Protein AF-A0A453P516-F1 (afdb_monomer_lite)

Secondary structure (DSSP, 8-state):
-THHHHT-HHHHT-TT-EEHHHHHHHHT--HHHHHHHHHHHHHTTSEEE-SSTTEEEEGGG-

Foldseek 3Di:
DLVVLQVPPVQQPPPQHDFLVSSCVVVVHDSVVSVVVVVVCVVVVQWDHDPDPGHIHGPVSD

Radius of gyration: 10.2 Å; chains: 1; bounding box: 22×21×25 Å

pLDDT: mean 78.96, std 9.4, range [44.59, 90.19]

Organism: Aegilops tauschii subsp. strangulata (NCBI:txid200361)

Sequence (62 aa):
MVMNVFHDPVLVNLEHGVSIAQVASRLNISDALARSTVAHLIDLGNLYPTIDDNHYKSTLNG

Structure (mmCIF, N/CA/C/O backbone):
data_AF-A0A453P516-F1
#
_entry.id   AF-A0A453P516-F1
#
loop_
_atom_site.group_PDB
_atom_site.id
_atom_site.type_symbol
_atom_site.label_atom_id
_atom_site.label_alt_id
_atom_site.label_comp_id
_atom_site.label_asym_id
_atom_site.label_entity_id
_atom_site.label_seq_id
_atom_site.pdbx_PDB_ins_code
_atom_site.Cartn_x
_atom_site.Cartn_y
_atom_site.Cartn_z
_atom_site.occupancy
_atom_site.B_iso_or_equiv
_atom_site.auth_seq_id
_atom_site.auth_comp_id
_atom_site.auth_asym_id
_atom_site.auth_atom_id
_atom_site.pdbx_PDB_model_num
ATOM 1 N N . MET A 1 1 ? -10.346 5.817 -4.984 1.00 63.00 1 MET A N 1
ATOM 2 C CA . MET A 1 1 ? -10.077 4.387 -5.266 1.00 63.00 1 MET A CA 1
ATOM 3 C C . MET A 1 1 ? -8.630 4.088 -4.913 1.00 63.00 1 MET A C 1
ATOM 5 O O . MET A 1 1 ? -7.775 4.881 -5.282 1.00 63.00 1 MET A O 1
ATOM 9 N N . VAL A 1 2 ? -8.351 2.996 -4.194 1.00 68.19 2 VAL A N 1
ATOM 10 C CA . VAL A 1 2 ? -6.997 2.651 -3.706 1.00 68.19 2 VAL A CA 1
ATOM 11 C C . VAL A 1 2 ? -5.953 2.557 -4.821 1.00 68.19 2 VAL A C 1
ATOM 13 O O . VAL A 1 2 ? -4.815 2.956 -4.607 1.00 68.19 2 VAL A O 1
ATOM 16 N N . MET A 1 3 ? -6.341 2.147 -6.031 1.00 69.44 3 MET A N 1
ATOM 17 C CA . MET A 1 3 ? -5.444 2.133 -7.193 1.00 69.44 3 MET A CA 1
ATOM 18 C C . MET A 1 3 ? -4.818 3.497 -7.520 1.00 69.44 3 MET A C 1
ATOM 20 O O . MET A 1 3 ? -3.694 3.521 -8.005 1.00 69.44 3 MET A O 1
ATOM 24 N N . ASN A 1 4 ? -5.458 4.629 -7.191 1.00 73.69 4 ASN A N 1
ATOM 25 C CA . ASN A 1 4 ? -4.83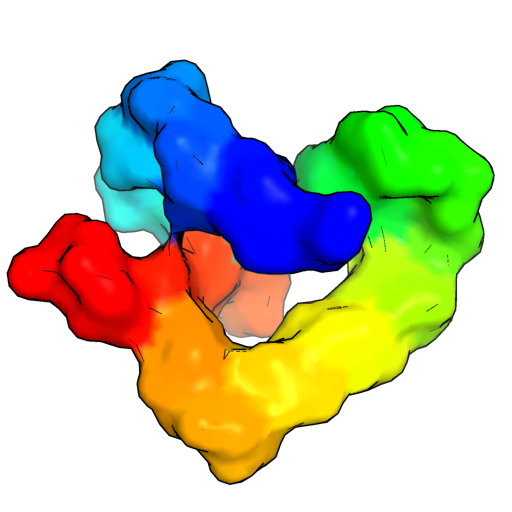7 5.948 -7.395 1.00 73.69 4 ASN A CA 1
ATOM 26 C C . ASN A 1 4 ? -3.565 6.133 -6.564 1.00 73.69 4 ASN A C 1
ATOM 28 O O . ASN A 1 4 ? -2.685 6.876 -6.977 1.00 73.69 4 ASN A O 1
ATOM 32 N N . VAL A 1 5 ? -3.453 5.461 -5.415 1.00 74.19 5 VAL A N 1
ATOM 33 C CA . VAL A 1 5 ? -2.225 5.470 -4.611 1.00 74.19 5 VAL A CA 1
ATOM 34 C C . VAL A 1 5 ? -1.112 4.734 -5.357 1.00 74.19 5 VAL A C 1
ATOM 36 O O . VAL A 1 5 ? 0.011 5.210 -5.420 1.00 74.19 5 VAL A O 1
ATOM 39 N N . PHE A 1 6 ? -1.434 3.608 -5.989 1.00 73.00 6 PHE A N 1
ATOM 40 C CA . PHE A 1 6 ? -0.474 2.784 -6.728 1.00 73.00 6 PHE A CA 1
ATOM 41 C C . PHE A 1 6 ? -0.164 3.292 -8.143 1.00 73.00 6 PHE A C 1
ATOM 43 O O . PHE A 1 6 ? 0.782 2.819 -8.766 1.00 73.00 6 PHE A O 1
ATOM 50 N N . HIS A 1 7 ? -0.950 4.239 -8.654 1.00 71.00 7 HIS A N 1
ATOM 51 C CA . HIS A 1 7 ? -0.710 4.950 -9.915 1.00 71.00 7 HIS A CA 1
ATOM 52 C C . HIS A 1 7 ? -0.091 6.335 -9.701 1.00 71.00 7 HIS A C 1
ATOM 54 O O . HIS A 1 7 ? 0.139 7.064 -10.664 1.00 71.00 7 HIS A O 1
ATOM 60 N N . ASP A 1 8 ? 0.175 6.716 -8.452 1.00 72.75 8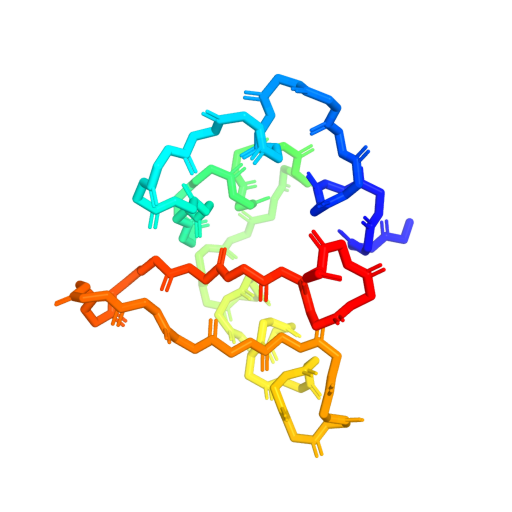 ASP A N 1
ATOM 61 C CA . ASP A 1 8 ? 0.834 7.976 -8.155 1.00 72.75 8 ASP A CA 1
ATOM 62 C C . ASP A 1 8 ? 2.284 7.923 -8.676 1.00 72.75 8 ASP A C 1
ATOM 64 O O . ASP A 1 8 ? 3.041 7.028 -8.286 1.00 72.75 8 ASP A O 1
ATOM 68 N N . PRO A 1 9 ? 2.700 8.852 -9.555 1.00 67.12 9 PRO A N 1
ATOM 69 C CA . PRO A 1 9 ? 4.008 8.802 -10.209 1.00 67.12 9 PRO A CA 1
ATOM 70 C C . PRO A 1 9 ? 5.184 8.913 -9.228 1.00 67.12 9 PRO A C 1
ATOM 72 O O . PRO A 1 9 ? 6.291 8.477 -9.551 1.00 67.12 9 PRO A O 1
ATOM 75 N N . VAL A 1 10 ? 4.957 9.453 -8.024 1.00 68.25 10 VAL A N 1
ATOM 76 C CA . VAL A 1 10 ? 5.963 9.507 -6.952 1.00 68.25 10 VAL A CA 1
ATOM 77 C C . VAL A 1 10 ? 6.164 8.127 -6.324 1.00 68.25 10 VAL A C 1
ATOM 79 O O . VAL A 1 10 ? 7.269 7.790 -5.911 1.00 68.25 10 VAL A O 1
ATOM 82 N N . LEU A 1 11 ? 5.105 7.319 -6.262 1.00 68.38 11 LEU A N 1
ATOM 83 C CA . LEU A 1 11 ? 5.121 5.975 -5.689 1.00 68.38 11 LEU A CA 1
ATOM 84 C C . LEU A 1 11 ? 5.499 4.894 -6.708 1.00 68.38 11 LEU A C 1
ATOM 86 O O . LEU A 1 11 ? 6.201 3.950 -6.358 1.00 68.38 11 LEU A O 1
ATOM 90 N N . VAL A 1 12 ? 5.084 5.047 -7.967 1.00 65.88 12 VAL A N 1
ATOM 91 C CA . VAL A 1 12 ? 5.474 4.162 -9.080 1.00 65.88 12 VAL A CA 1
ATOM 92 C C . VAL A 1 12 ? 6.987 4.167 -9.300 1.00 65.88 12 VAL A C 1
ATOM 94 O O . VAL A 1 12 ? 7.563 3.120 -9.584 1.00 65.88 12 VAL A O 1
ATOM 97 N N . ASN A 1 13 ? 7.643 5.318 -9.115 1.00 67.12 13 ASN A N 1
ATOM 98 C CA . ASN A 1 13 ? 9.098 5.437 -9.245 1.00 67.12 13 ASN A CA 1
ATOM 99 C C . ASN A 1 13 ? 9.890 4.852 -8.067 1.00 67.12 13 ASN A C 1
ATOM 101 O O . ASN A 1 13 ? 11.116 4.800 -8.136 1.00 67.12 13 ASN A O 1
ATOM 105 N N . LEU A 1 14 ? 9.239 4.408 -6.986 1.00 71.62 14 LEU A N 1
ATOM 106 C CA . LEU A 1 14 ? 9.951 3.733 -5.906 1.00 71.62 14 LEU A CA 1
ATOM 107 C C . LEU A 1 14 ? 10.365 2.336 -6.374 1.00 71.62 14 LEU A C 1
ATOM 109 O O . LEU A 1 14 ? 9.521 1.478 -6.647 1.00 71.62 14 LEU A O 1
ATOM 113 N N . GLU A 1 15 ? 11.672 2.079 -6.420 1.00 70.31 15 GLU A N 1
ATOM 114 C CA . GLU A 1 15 ? 12.221 0.762 -6.774 1.00 70.31 15 GLU A CA 1
ATOM 115 C C . GLU A 1 15 ? 11.632 -0.348 -5.896 1.00 70.31 15 GLU A C 1
ATOM 117 O O . GLU A 1 15 ? 11.242 -1.404 -6.400 1.00 70.31 15 GLU A O 1
ATOM 122 N N . HIS A 1 16 ? 11.455 -0.049 -4.610 1.00 73.12 16 HIS A N 1
ATOM 123 C CA . HIS A 1 16 ? 10.921 -0.960 -3.602 1.00 73.12 16 HIS A CA 1
ATOM 124 C C . HIS A 1 16 ? 9.392 -1.116 -3.668 1.00 73.12 16 HIS A C 1
ATOM 126 O O . HIS A 1 16 ? 8.878 -2.122 -3.195 1.00 73.12 16 HIS A O 1
ATOM 132 N N . GLY A 1 17 ? 8.662 -0.194 -4.308 1.00 81.25 17 GLY A N 1
ATOM 133 C CA . GLY A 1 17 ? 7.195 -0.171 -4.344 1.00 81.25 17 GLY A CA 1
ATOM 134 C C . GLY A 1 17 ? 6.560 0.615 -3.193 1.00 81.25 17 GLY A C 1
ATOM 135 O O . GLY A 1 17 ? 7.211 1.433 -2.544 1.00 81.25 17 GLY A O 1
ATOM 136 N N . VAL A 1 18 ? 5.268 0.382 -2.955 1.00 83.88 18 VAL A N 1
ATOM 137 C CA . VAL A 1 18 ? 4.457 1.110 -1.964 1.00 83.88 18 VAL A CA 1
ATOM 138 C C . VAL A 1 18 ? 4.201 0.239 -0.744 1.00 83.88 18 VAL A C 1
ATOM 140 O O . VAL A 1 18 ? 3.757 -0.901 -0.888 1.00 83.88 18 VAL A O 1
ATOM 143 N N . SER A 1 19 ? 4.432 0.779 0.452 1.00 87.31 19 SER A N 1
ATOM 144 C CA . SER A 1 19 ? 4.181 0.060 1.704 1.00 87.31 19 SER A CA 1
ATOM 145 C C . SER A 1 19 ? 2.753 0.214 2.229 1.00 87.31 19 SER A C 1
ATOM 147 O O . SER A 1 19 ? 2.085 1.218 1.969 1.00 87.31 19 SER A O 1
ATOM 149 N N . ILE A 1 20 ? 2.296 -0.746 3.047 1.00 85.56 20 ILE A N 1
ATOM 150 C CA . ILE A 1 20 ? 0.993 -0.653 3.741 1.00 85.56 20 ILE A CA 1
ATOM 151 C C . ILE A 1 20 ? 0.872 0.660 4.526 1.00 85.56 20 ILE A C 1
ATOM 153 O O . ILE A 1 20 ? -0.162 1.319 4.449 1.00 85.56 20 ILE A O 1
ATOM 157 N N . ALA A 1 21 ? 1.938 1.087 5.208 1.00 85.06 21 ALA A N 1
ATOM 158 C CA . ALA A 1 21 ? 1.943 2.328 5.978 1.00 85.06 21 ALA A CA 1
ATOM 159 C C . ALA A 1 21 ? 1.700 3.564 5.091 1.00 85.06 21 ALA A C 1
ATOM 161 O O . ALA A 1 21 ? 0.947 4.466 5.463 1.00 85.06 21 ALA A O 1
ATOM 162 N N . GLN A 1 22 ? 2.286 3.597 3.888 1.00 84.06 22 GLN A N 1
ATOM 163 C CA . GLN A 1 22 ? 2.050 4.673 2.919 1.00 84.06 22 GLN A CA 1
ATOM 164 C C . GLN A 1 22 ? 0.614 4.650 2.384 1.00 84.06 22 GLN A C 1
ATOM 166 O O . GLN A 1 22 ? 0.003 5.710 2.226 1.00 84.06 22 GLN A O 1
ATOM 171 N N . VAL A 1 23 ? 0.063 3.459 2.137 1.00 84.62 23 VAL A N 1
ATOM 172 C CA . VAL A 1 23 ? -1.333 3.270 1.713 1.00 84.62 23 VAL A CA 1
ATOM 173 C C . VAL A 1 23 ? -2.293 3.755 2.802 1.00 84.62 23 VAL A C 1
ATOM 175 O O . VAL A 1 23 ? -3.180 4.560 2.518 1.00 84.62 23 VAL A O 1
ATOM 178 N N . ALA A 1 24 ? -2.080 3.331 4.049 1.00 88.62 24 ALA A N 1
ATOM 179 C CA . ALA A 1 24 ? -2.864 3.732 5.213 1.00 88.62 24 ALA A CA 1
ATOM 180 C C . ALA A 1 24 ? -2.829 5.252 5.426 1.00 88.62 24 ALA A C 1
ATOM 182 O O . ALA A 1 24 ? -3.877 5.881 5.579 1.00 88.62 24 ALA A O 1
ATOM 183 N N . SER A 1 25 ? -1.637 5.853 5.343 1.00 86.81 25 SER A N 1
ATOM 184 C CA . SER A 1 25 ? -1.442 7.297 5.500 1.00 86.81 25 SER A CA 1
ATOM 185 C C . SER A 1 25 ? -2.138 8.109 4.401 1.00 86.81 25 SER A C 1
ATOM 187 O O . SER A 1 25 ? -2.850 9.062 4.712 1.00 86.81 25 SER A O 1
ATOM 189 N N . ARG A 1 26 ? -2.014 7.717 3.124 1.00 82.81 26 ARG A N 1
ATOM 190 C CA . ARG A 1 26 ? -2.654 8.437 2.004 1.00 82.81 26 ARG A CA 1
ATOM 191 C C . ARG A 1 26 ? -4.174 8.316 1.992 1.00 82.81 26 ARG A C 1
ATOM 193 O O . ARG A 1 26 ? -4.855 9.250 1.582 1.00 82.81 26 ARG A O 1
ATOM 200 N N . LEU A 1 27 ? -4.701 7.161 2.385 1.00 82.94 27 LEU A N 1
ATOM 201 C CA . LEU A 1 27 ? -6.144 6.918 2.429 1.00 82.94 27 LEU A CA 1
ATOM 202 C C . LEU A 1 27 ? -6.774 7.386 3.746 1.00 82.94 27 LEU A C 1
ATOM 204 O O . LEU A 1 27 ? -7.997 7.395 3.850 1.00 82.94 27 LEU A O 1
ATOM 208 N N . ASN A 1 28 ? -5.953 7.785 4.723 1.00 87.44 28 ASN A N 1
ATOM 209 C CA . ASN A 1 28 ? -6.361 8.121 6.083 1.00 87.44 28 ASN A CA 1
ATOM 210 C C . ASN A 1 28 ? -7.205 7.003 6.729 1.00 87.44 28 ASN A C 1
ATOM 212 O O . ASN A 1 28 ? -8.256 7.251 7.321 1.00 87.44 28 ASN A O 1
ATOM 216 N N . ILE A 1 29 ? -6.752 5.755 6.566 1.00 87.81 29 ILE A N 1
ATOM 217 C CA . ILE A 1 29 ? -7.404 4.540 7.079 1.00 87.81 29 ILE A CA 1
ATOM 218 C C . ILE A 1 29 ? -6.478 3.783 8.028 1.00 87.81 29 ILE A C 1
ATOM 220 O O . ILE A 1 29 ? -5.263 3.961 8.016 1.00 87.81 29 ILE A O 1
ATOM 224 N N . SER A 1 30 ? -7.050 2.886 8.829 1.00 90.19 30 SER A N 1
ATOM 225 C CA . SER A 1 30 ? -6.271 1.987 9.680 1.00 90.19 30 SER A CA 1
ATOM 226 C C . SER A 1 30 ? -5.432 1.008 8.856 1.00 90.19 30 SER A C 1
ATOM 228 O O . SER A 1 30 ? -5.869 0.526 7.810 1.00 90.19 30 SER A O 1
ATOM 230 N N . ASP A 1 31 ? -4.269 0.635 9.389 1.00 86.88 31 ASP A N 1
ATOM 231 C CA . ASP A 1 31 ? -3.327 -0.299 8.759 1.00 86.88 31 ASP A CA 1
ATOM 232 C C . ASP A 1 31 ? -3.979 -1.651 8.414 1.00 86.88 31 ASP A C 1
ATOM 234 O O . ASP A 1 31 ? -3.799 -2.187 7.325 1.00 86.88 31 ASP A O 1
ATOM 238 N N . ALA A 1 32 ? -4.865 -2.146 9.287 1.00 87.94 32 ALA A N 1
ATOM 239 C CA . ALA A 1 32 ? -5.655 -3.353 9.042 1.00 87.94 32 ALA A CA 1
ATOM 240 C C . ALA A 1 32 ? -6.552 -3.242 7.794 1.00 87.94 32 ALA A C 1
ATOM 242 O O . ALA A 1 32 ? -6.663 -4.192 7.016 1.00 87.94 32 ALA A O 1
ATOM 243 N N . LEU A 1 33 ? -7.166 -2.074 7.577 1.00 87.94 33 LEU A N 1
ATOM 244 C CA . LEU A 1 33 ? -8.025 -1.826 6.421 1.00 87.94 33 LEU A CA 1
ATOM 245 C C . LEU A 1 33 ? -7.190 -1.676 5.142 1.00 87.94 33 LEU A C 1
ATOM 247 O O . LEU A 1 33 ? -7.557 -2.211 4.095 1.00 87.94 33 LEU A O 1
ATOM 251 N N . ALA A 1 34 ? -6.040 -1.002 5.238 1.00 87.94 34 ALA A N 1
ATOM 252 C CA . ALA A 1 34 ? -5.080 -0.897 4.143 1.00 87.94 34 ALA A CA 1
ATOM 253 C C . ALA A 1 34 ? -4.580 -2.283 3.720 1.00 87.94 34 ALA A C 1
ATOM 255 O O . ALA A 1 34 ? -4.651 -2.622 2.540 1.00 87.94 34 ALA A O 1
ATOM 256 N N . ARG A 1 35 ? -4.183 -3.124 4.681 1.00 87.81 35 ARG A N 1
ATOM 257 C CA . ARG A 1 35 ? -3.735 -4.500 4.440 1.00 87.81 35 ARG A CA 1
ATOM 258 C C . ARG A 1 35 ? -4.811 -5.362 3.792 1.00 87.81 35 ARG A C 1
ATOM 260 O O . ARG A 1 35 ? -4.520 -6.053 2.822 1.00 87.81 35 ARG A O 1
ATOM 267 N N . SER A 1 36 ? -6.051 -5.288 4.275 1.00 89.94 36 SER A N 1
ATOM 268 C CA . SER A 1 36 ? -7.178 -6.005 3.666 1.00 89.94 36 SER A CA 1
ATOM 269 C C . SER A 1 36 ? -7.437 -5.542 2.229 1.00 89.94 36 SER A C 1
ATOM 271 O O . SER A 1 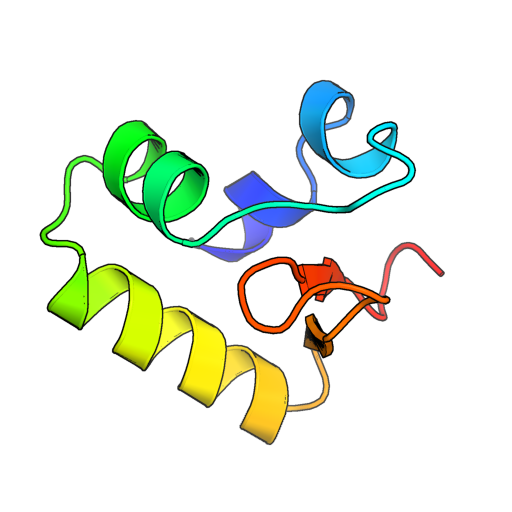36 ? -7.634 -6.369 1.340 1.00 89.94 36 SER A O 1
ATOM 273 N N . THR A 1 37 ? -7.353 -4.234 1.972 1.00 86.50 37 THR A N 1
ATOM 274 C CA . THR A 1 37 ? -7.555 -3.690 0.624 1.00 86.50 37 THR A CA 1
ATOM 275 C C . THR A 1 37 ? -6.432 -4.091 -0.331 1.00 86.50 37 THR A C 1
ATOM 277 O O . THR A 1 37 ? -6.694 -4.450 -1.475 1.00 86.50 37 THR A O 1
ATOM 280 N N . VAL A 1 38 ? -5.182 -4.067 0.135 1.00 85.50 38 VAL A N 1
ATOM 281 C CA . VAL A 1 38 ? -4.023 -4.517 -0.645 1.00 85.50 38 VAL A CA 1
ATOM 282 C C . VAL A 1 38 ? -4.114 -6.010 -0.938 1.00 85.50 38 VAL A C 1
ATOM 284 O O . VAL A 1 3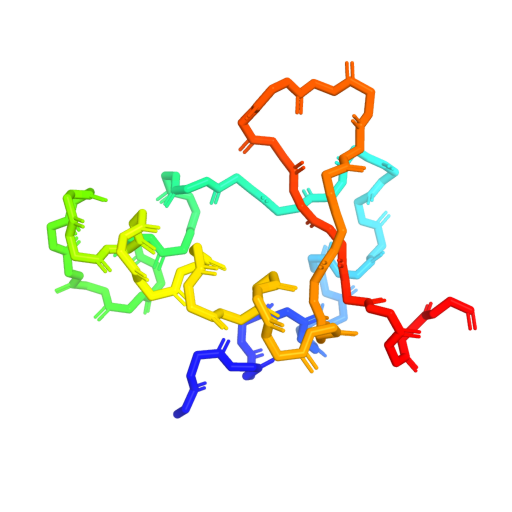8 ? -3.964 -6.394 -2.091 1.00 85.50 38 VAL A O 1
ATOM 287 N N . ALA A 1 39 ? -4.444 -6.840 0.054 1.00 87.12 39 ALA A N 1
ATOM 288 C CA . ALA A 1 39 ? -4.635 -8.275 -0.144 1.00 87.12 39 ALA A CA 1
ATOM 289 C C . ALA A 1 39 ? -5.721 -8.569 -1.190 1.00 87.12 39 ALA A C 1
ATOM 291 O O . ALA A 1 39 ? -5.524 -9.410 -2.061 1.00 87.12 39 ALA A O 1
ATOM 292 N N . HIS A 1 40 ? -6.828 -7.821 -1.163 1.00 88.06 40 HIS A N 1
ATOM 293 C CA . HIS A 1 40 ? -7.873 -7.939 -2.176 1.00 88.06 40 HIS A CA 1
ATOM 294 C C . HIS A 1 40 ? -7.377 -7.555 -3.579 1.00 88.06 40 HIS A C 1
ATOM 296 O O . HIS A 1 40 ? -7.701 -8.214 -4.559 1.00 88.06 40 HIS A O 1
ATOM 302 N N . LEU A 1 41 ? -6.555 -6.511 -3.694 1.00 83.94 41 LEU A N 1
ATOM 303 C CA . LEU A 1 41 ? -5.973 -6.110 -4.975 1.00 83.94 41 LEU A CA 1
ATOM 304 C C . LEU A 1 41 ? -4.923 -7.105 -5.495 1.00 83.94 41 LEU A C 1
ATOM 306 O O . LEU A 1 41 ? -4.796 -7.245 -6.710 1.00 83.94 41 LEU A O 1
ATOM 310 N N . ILE A 1 42 ? -4.207 -7.803 -4.611 1.00 85.94 42 ILE A N 1
ATOM 311 C CA . ILE A 1 42 ? -3.315 -8.912 -4.986 1.00 85.94 42 ILE A CA 1
ATOM 312 C C . ILE A 1 42 ? -4.127 -10.095 -5.516 1.00 85.94 42 ILE A C 1
ATOM 314 O O . ILE A 1 42 ? -3.789 -10.633 -6.564 1.00 85.94 42 ILE A O 1
ATOM 318 N N . ASP A 1 43 ? -5.212 -10.468 -4.833 1.00 87.75 43 ASP A N 1
ATOM 319 C CA . ASP A 1 43 ? -6.101 -11.566 -5.245 1.00 87.75 43 ASP A CA 1
ATOM 320 C C . ASP A 1 43 ? -6.718 -11.319 -6.632 1.00 87.75 43 ASP A C 1
ATOM 322 O O . ASP A 1 43 ? -6.779 -12.210 -7.475 1.00 87.75 43 ASP A O 1
ATOM 326 N N . LEU A 1 44 ? -7.058 -10.060 -6.920 1.00 86.19 44 LEU A N 1
ATOM 327 C CA . LEU A 1 44 ? -7.505 -9.619 -8.243 1.00 86.19 44 LEU A CA 1
ATOM 328 C C . LEU A 1 44 ? -6.390 -9.584 -9.307 1.00 86.19 44 LEU A C 1
ATOM 330 O O . LEU A 1 44 ? -6.671 -9.268 -10.463 1.00 86.19 44 LEU A O 1
ATOM 334 N N . GLY A 1 45 ? -5.133 -9.843 -8.940 1.00 84.38 45 GLY A N 1
ATOM 335 C CA . GLY A 1 45 ? -3.979 -9.782 -9.8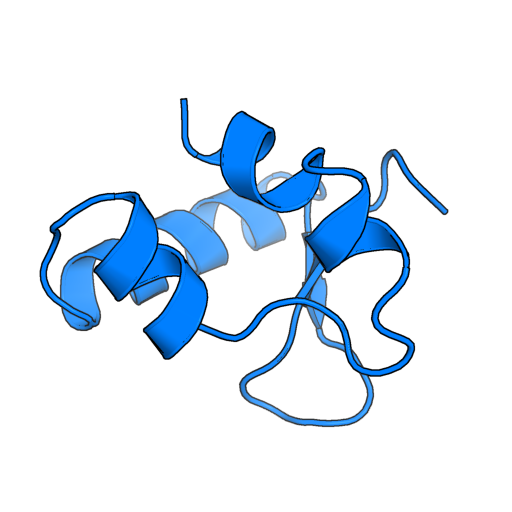39 1.00 84.38 45 GLY A CA 1
ATOM 336 C C . GLY A 1 45 ? -3.547 -8.363 -10.217 1.00 84.38 45 GLY A C 1
ATOM 337 O O . GLY A 1 45 ? -2.818 -8.188 -11.192 1.00 84.38 45 GLY A O 1
ATOM 338 N N . ASN A 1 46 ? -3.988 -7.346 -9.468 1.00 83.31 46 ASN A N 1
ATOM 339 C CA . ASN A 1 46 ? -3.667 -5.934 -9.712 1.00 83.31 46 ASN A CA 1
ATOM 340 C C . ASN A 1 46 ? -2.417 -5.450 -8.970 1.00 83.31 46 ASN A C 1
ATOM 342 O O . ASN A 1 46 ? -1.841 -4.429 -9.345 1.00 83.31 46 ASN A O 1
ATOM 346 N N . LEU A 1 47 ? -2.026 -6.143 -7.900 1.00 85.12 47 LEU A N 1
ATOM 347 C CA . LEU A 1 47 ? -0.803 -5.872 -7.156 1.00 85.12 47 LEU A CA 1
ATOM 348 C C . LEU A 1 47 ? 0.027 -7.145 -7.033 1.00 85.12 47 LEU A C 1
ATOM 350 O O . LEU A 1 47 ? -0.516 -8.243 -6.930 1.00 85.12 47 LEU A O 1
ATOM 354 N N . TYR A 1 48 ? 1.341 -6.982 -6.956 1.00 83.31 48 TYR A N 1
ATOM 355 C CA . TYR A 1 48 ? 2.266 -8.057 -6.627 1.00 83.31 48 TYR A CA 1
ATOM 356 C C . TYR A 1 48 ? 3.245 -7.600 -5.535 1.00 83.31 48 TYR A C 1
ATOM 358 O O . TYR A 1 48 ? 3.625 -6.421 -5.505 1.00 83.31 48 TYR A O 1
ATOM 366 N N . PRO A 1 49 ? 3.624 -8.495 -4.604 1.00 81.69 49 PRO A N 1
ATOM 367 C CA . PRO A 1 49 ? 4.645 -8.201 -3.607 1.00 81.69 49 PRO A CA 1
ATOM 368 C C . PRO A 1 49 ? 6.011 -8.034 -4.279 1.00 81.69 49 PRO A C 1
ATOM 370 O O . PRO A 1 49 ? 6.315 -8.700 -5.272 1.00 81.69 49 PRO A O 1
ATOM 373 N N . THR A 1 50 ? 6.826 -7.126 -3.749 1.00 79.75 50 THR A N 1
ATOM 374 C CA . THR A 1 50 ? 8.211 -6.937 -4.197 1.00 79.75 50 THR A CA 1
ATOM 375 C C . THR A 1 50 ? 9.173 -7.744 -3.313 1.00 79.75 50 THR A C 1
ATOM 377 O O . THR A 1 50 ? 8.799 -8.763 -2.741 1.00 79.75 50 THR A O 1
ATOM 380 N N . ILE A 1 51 ? 10.438 -7.323 -3.238 1.00 71.06 51 ILE A N 1
ATOM 381 C CA . ILE A 1 51 ? 11.513 -7.984 -2.480 1.00 71.06 51 ILE A CA 1
ATOM 382 C C . ILE A 1 51 ? 11.310 -7.921 -0.956 1.00 71.06 51 ILE A C 1
ATOM 384 O O . ILE A 1 51 ? 11.929 -8.695 -0.234 1.00 71.06 51 ILE A O 1
ATOM 388 N N . ASP A 1 52 ? 10.446 -7.024 -0.476 1.00 70.62 52 ASP A N 1
ATOM 389 C CA . ASP A 1 52 ? 10.089 -6.873 0.935 1.00 70.62 52 ASP A CA 1
ATOM 390 C C . ASP A 1 52 ? 8.629 -7.286 1.160 1.00 70.62 52 ASP A C 1
ATOM 392 O O . ASP A 1 52 ? 7.733 -6.810 0.461 1.00 70.62 52 ASP A O 1
ATOM 396 N N . ASP A 1 53 ? 8.370 -8.080 2.205 1.00 70.00 53 ASP A N 1
ATOM 397 C CA . ASP A 1 53 ? 7.042 -8.614 2.582 1.00 70.00 53 ASP A CA 1
ATOM 398 C C . ASP A 1 53 ? 5.937 -7.550 2.759 1.00 70.00 53 ASP A C 1
ATOM 400 O O . ASP A 1 53 ? 4.744 -7.862 2.747 1.00 70.00 53 ASP A O 1
ATOM 404 N N . ASN A 1 54 ? 6.324 -6.282 2.920 1.00 77.69 54 ASN A N 1
ATOM 405 C CA . ASN A 1 54 ? 5.421 -5.160 3.163 1.00 77.69 54 ASN A CA 1
ATOM 406 C C . ASN A 1 54 ? 5.349 -4.144 2.017 1.00 77.69 54 ASN A C 1
ATOM 408 O O . ASN A 1 54 ? 4.686 -3.118 2.197 1.00 77.69 54 ASN A O 1
ATOM 412 N N . HIS A 1 55 ? 6.001 -4.390 0.878 1.00 83.31 55 HIS A N 1
ATOM 413 C CA . HIS A 1 55 ? 5.960 -3.494 -0.275 1.00 83.31 55 HIS A CA 1
ATOM 414 C C . HIS A 1 55 ? 5.316 -4.152 -1.498 1.00 83.31 55 HIS A C 1
ATOM 416 O O . HIS A 1 55 ? 5.543 -5.323 -1.802 1.00 83.31 55 HIS A O 1
ATOM 422 N N . TYR A 1 56 ? 4.519 -3.367 -2.224 1.00 84.88 56 TYR A N 1
ATOM 423 C CA . TYR A 1 56 ? 3.717 -3.848 -3.347 1.00 84.88 56 TYR A CA 1
ATOM 424 C C . TYR A 1 56 ? 3.836 -2.921 -4.553 1.00 84.88 56 TYR A C 1
ATOM 426 O O . TYR A 1 56 ? 3.927 -1.695 -4.410 1.00 84.88 56 TYR A O 1
ATOM 434 N N . LYS A 1 57 ? 3.792 -3.503 -5.751 1.00 83.31 57 LYS A N 1
ATOM 435 C CA . LYS A 1 57 ? 3.750 -2.783 -7.029 1.00 83.31 57 LYS A CA 1
ATOM 436 C C . LYS A 1 57 ? 2.499 -3.147 -7.815 1.00 83.31 57 LYS A C 1
ATOM 438 O O . LYS A 1 57 ? 1.950 -4.231 -7.651 1.00 83.31 57 LYS A O 1
ATOM 443 N N . SER A 1 58 ? 2.043 -2.212 -8.647 1.00 80.50 58 SER A N 1
ATOM 444 C CA . SER A 1 58 ? 0.918 -2.434 -9.558 1.00 80.50 58 SER A CA 1
ATOM 445 C C . SER A 1 58 ? 1.372 -3.220 -10.775 1.00 80.50 58 SER A C 1
ATOM 447 O O . SER A 1 58 ? 2.316 -2.806 -11.446 1.00 80.50 58 SER A O 1
ATOM 449 N N . THR A 1 59 ? 0.676 -4.312 -11.089 1.00 75.12 59 THR A N 1
ATOM 450 C CA . THR A 1 59 ? 0.912 -5.127 -12.296 1.00 75.12 59 THR A CA 1
ATOM 451 C C . THR A 1 59 ? 0.625 -4.353 -13.582 1.00 75.12 59 THR A C 1
ATOM 453 O O . THR A 1 59 ? 1.157 -4.697 -14.628 1.00 75.12 59 THR A O 1
ATOM 456 N N . LEU A 1 60 ? -0.195 -3.298 -13.514 1.00 67.69 60 LEU A N 1
ATOM 457 C CA . LEU A 1 60 ? -0.522 -2.420 -14.646 1.00 67.69 60 LEU A CA 1
ATOM 458 C C . LEU A 1 60 ? 0.582 -1.405 -14.982 1.00 67.69 60 LEU A C 1
ATOM 460 O O . LEU A 1 60 ? 0.561 -0.845 -16.072 1.00 67.69 60 LEU A O 1
ATOM 464 N N . ASN A 1 61 ? 1.521 -1.161 -14.060 1.00 54.31 61 ASN A N 1
ATOM 465 C CA . ASN A 1 61 ? 2.673 -0.271 -14.263 1.00 54.31 61 ASN A CA 1
ATOM 466 C C . ASN A 1 61 ? 3.989 -1.054 -14.446 1.00 54.31 61 ASN A C 1
ATOM 468 O O . ASN A 1 61 ? 5.063 -0.480 -14.259 1.00 54.31 61 ASN A O 1
ATOM 472 N N . GLY A 1 62 ? 3.890 -2.357 -14.736 1.00 44.59 62 GLY A N 1
ATOM 473 C CA . GLY A 1 62 ? 5.016 -3.219 -15.101 1.0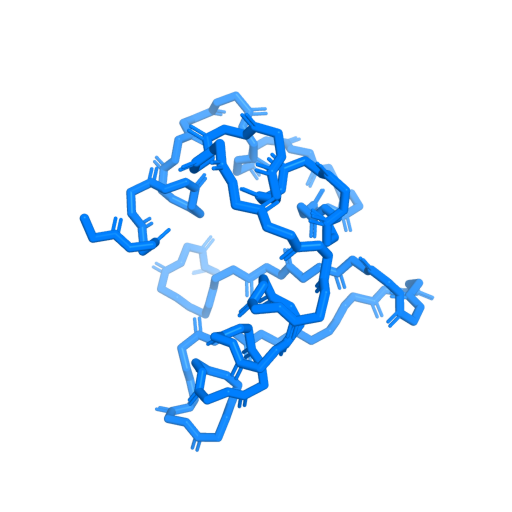0 44.59 62 GLY A CA 1
ATOM 474 C C . GLY A 1 62 ? 5.445 -3.027 -16.546 1.00 44.59 62 GLY A C 1
ATOM 475 O O . GLY A 1 62 ? 4.549 -2.914 -17.411 1.00 44.59 62 GLY A O 1
#

InterPro domains:
  IPR014892 Replication protein A, C-terminal [PF08784] (1-54)
  IPR036388 Winged helix-like DNA-binding domain superfamily [G3DSA:1.10.10.10] (1-60)
  IPR036390 Winged helix DNA-binding domain superfamily [SSF46785] (1-59)